Protein AF-A0A9E3Y5N2-F1 (afdb_monomer)

Nearest PDB structures (foldseek):
  1aih-assembly2_C  TM=6.476E-01  e=3.827E-01  Hpunavirus HP1
  1f44-assembly1_A  TM=6.791E-01  e=4.708E+00  Punavirus P1
  3crx-assembly1_A  TM=5.870E-01  e=5.657E+00  Punavirus P1

Sequence (85 aa):
MRHTHGSLLLKEGIPVKVVSERLGHAHIAHTLQTYQHVLPGMQADAANTAERLTKPQPTKRASSAKKQAKTNTGDRRGNNRRKAA

Solvent-accessible surface area (backbone atoms only —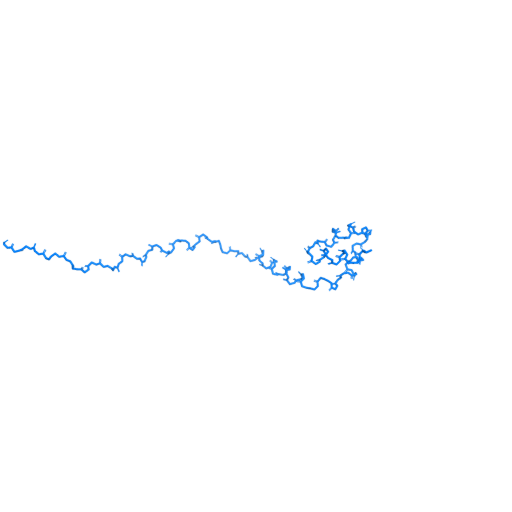 not comparable to full-atom values): 5785 Å² total; per-residue (Å²): 129,64,66,67,54,50,53,51,44,46,68,74,66,47,56,66,65,62,52,19,58,74,72,66,46,94,49,52,64,60,50,48,71,72,45,50,86,67,48,78,60,56,64,57,56,49,50,56,49,50,50,61,70,67,50,84,73,79,69,85,76,73,75,77,78,75,79,82,86,83,84,87,87,86,85,84,80,84,89,80,85,86,83,84,136

Foldseek 3Di:
DLLVQLLVCVLVVHDLVVSCVVSVPPDSVVSCVSNVVSCVPVVVVVVVVVCVVPDDDPPPPPPPPPPPDPPDDDDDPDDDDDDDD

Radius of gyration: 31.74 Å; Cα contacts (8 Å, |Δi|>4): 29; chains: 1; bounding box: 86×54×55 Å

Secondary structure (DSSP, 8-state):
--HHHHHHHHHTT--HHHHHHHHT-S-HHHHHHHHGGG-TTHHHHHHHHHHHHHS----TTSSSSSSSSSS-SS-----------

Mean predicted aligned error: 15.97 Å

pLDDT: mean 72.1, std 15.17, range [42.84, 89.88]

Structure (mmCIF, N/CA/C/O backbone):
data_AF-A0A9E3Y5N2-F1
#
_entry.id   AF-A0A9E3Y5N2-F1
#
loop_
_atom_site.group_PDB
_atom_site.id
_atom_site.type_symbol
_atom_site.label_atom_id
_atom_site.label_alt_id
_atom_site.label_comp_id
_atom_site.label_asym_id
_atom_site.label_entity_id
_atom_site.label_seq_id
_atom_site.pdbx_PDB_ins_code
_atom_site.Cartn_x
_atom_site.Cartn_y
_atom_site.Cartn_z
_atom_site.occupancy
_atom_site.B_iso_or_equiv
_atom_site.auth_seq_id
_atom_site.auth_comp_id
_atom_site.auth_asym_id
_atom_site.auth_atom_id
_atom_site.pdbx_PDB_model_num
ATOM 1 N N . MET A 1 1 ? 7.550 3.396 -18.727 1.00 67.62 1 MET A N 1
ATOM 2 C CA . MET A 1 1 ? 6.922 4.176 -17.634 1.00 67.62 1 MET A CA 1
ATOM 3 C C . MET A 1 1 ? 6.229 3.255 -16.619 1.00 67.62 1 MET A C 1
ATOM 5 O O . MET A 1 1 ? 5.011 3.176 -16.613 1.00 67.62 1 MET A O 1
ATOM 9 N N . ARG A 1 2 ? 6.978 2.521 -15.776 1.00 81.88 2 ARG A N 1
ATOM 10 C CA . ARG A 1 2 ? 6.402 1.636 -14.729 1.00 81.88 2 ARG A CA 1
ATOM 11 C C . ARG A 1 2 ? 6.391 2.291 -13.341 1.00 81.88 2 ARG A C 1
ATOM 13 O O . ARG A 1 2 ? 5.439 2.110 -12.593 1.00 81.88 2 ARG A O 1
ATOM 20 N N . HIS A 1 3 ? 7.392 3.130 -13.061 1.00 85.12 3 HIS A N 1
ATOM 21 C CA . HIS A 1 3 ? 7.540 3.845 -11.790 1.00 85.12 3 HIS A CA 1
ATOM 22 C C . HIS A 1 3 ? 6.425 4.858 -11.533 1.00 85.12 3 HIS A C 1
ATOM 24 O O . HIS A 1 3 ? 5.738 4.773 -10.523 1.00 85.12 3 HIS A O 1
ATOM 30 N N . THR A 1 4 ? 6.175 5.761 -12.482 1.00 86.38 4 THR A N 1
ATOM 31 C CA . THR A 1 4 ? 5.123 6.781 -12.354 1.00 86.38 4 THR A CA 1
ATOM 32 C C . THR A 1 4 ? 3.738 6.154 -12.178 1.00 86.38 4 THR A C 1
ATOM 34 O O . THR A 1 4 ? 2.968 6.599 -11.333 1.00 86.38 4 THR A O 1
ATOM 37 N N . HIS A 1 5 ? 3.439 5.087 -12.930 1.00 88.31 5 HIS A N 1
ATOM 38 C CA . HIS A 1 5 ? 2.167 4.371 -12.829 1.00 88.31 5 HIS A CA 1
ATOM 39 C C . HIS A 1 5 ? 1.993 3.702 -11.459 1.00 88.31 5 HIS A C 1
ATOM 41 O O . HIS A 1 5 ? 0.949 3.867 -10.835 1.00 88.31 5 HIS A O 1
ATOM 47 N N . GLY A 1 6 ? 3.025 3.010 -10.959 1.00 87.38 6 GLY A N 1
ATOM 48 C CA . GLY A 1 6 ? 3.003 2.390 -9.633 1.00 87.38 6 GLY A CA 1
ATOM 49 C C . GLY A 1 6 ? 2.787 3.406 -8.509 1.00 87.38 6 GLY A C 1
ATOM 50 O O . GLY A 1 6 ? 1.911 3.205 -7.671 1.00 87.38 6 GLY A O 1
ATOM 51 N N . SER A 1 7 ? 3.512 4.529 -8.534 1.00 85.56 7 SER A N 1
ATOM 52 C CA . SER A 1 7 ? 3.373 5.580 -7.519 1.00 85.56 7 SER A CA 1
ATOM 53 C C . SER A 1 7 ? 1.986 6.231 -7.517 1.00 85.56 7 SER A C 1
ATOM 55 O O . SER A 1 7 ? 1.447 6.492 -6.446 1.00 85.56 7 SER A O 1
ATOM 57 N N . LEU A 1 8 ? 1.382 6.464 -8.690 1.00 87.50 8 LEU A N 1
ATOM 58 C CA . LEU A 1 8 ? 0.014 6.992 -8.801 1.00 87.50 8 LEU A CA 1
ATOM 59 C C . LEU A 1 8 ? -1.015 6.035 -8.191 1.00 87.50 8 LEU A C 1
ATOM 61 O O . LEU A 1 8 ? -1.830 6.458 -7.381 1.00 87.50 8 LEU A O 1
ATOM 65 N N . LEU A 1 9 ? -0.948 4.743 -8.528 1.00 88.00 9 LEU A N 1
ATOM 66 C CA . LEU A 1 9 ? -1.895 3.754 -8.002 1.00 88.00 9 LEU A CA 1
ATOM 67 C C . LEU A 1 9 ? -1.793 3.609 -6.478 1.00 88.00 9 LEU A C 1
ATOM 69 O O . LEU A 1 9 ? -2.811 3.487 -5.802 1.00 88.00 9 LEU A O 1
ATOM 73 N N . LEU A 1 10 ? -0.574 3.646 -5.934 1.00 85.50 10 LEU A N 1
ATOM 74 C CA . LEU A 1 10 ? -0.359 3.576 -4.488 1.00 85.50 10 LEU A CA 1
ATOM 75 C C . LEU A 1 10 ? -0.849 4.835 -3.769 1.00 85.50 10 LEU A C 1
ATOM 77 O O . LEU A 1 10 ? -1.400 4.732 -2.677 1.00 85.50 10 LEU A O 1
ATOM 81 N N . LYS A 1 11 ? -0.711 6.007 -4.397 1.00 84.06 11 LYS A N 1
ATOM 82 C CA . LYS A 1 11 ? -1.224 7.269 -3.857 1.00 84.06 11 LYS A CA 1
ATOM 83 C C . LYS A 1 11 ? -2.756 7.304 -3.791 1.00 84.06 11 LYS A C 1
ATOM 85 O O . LYS A 1 11 ? -3.299 7.855 -2.843 1.00 84.06 11 LYS A O 1
ATOM 90 N N . GLU A 1 12 ? -3.438 6.670 -4.742 1.00 86.44 12 GLU A N 1
ATOM 91 C CA . GLU A 1 12 ? -4.900 6.474 -4.727 1.00 86.44 12 GLU A CA 1
ATOM 92 C C . GLU A 1 12 ? -5.359 5.402 -3.713 1.00 86.44 12 GLU A C 1
ATOM 94 O O . GLU A 1 12 ? -6.537 5.057 -3.646 1.00 86.44 12 GLU A O 1
ATOM 99 N N . GLY A 1 13 ? -4.438 4.837 -2.921 1.00 83.81 13 GLY A N 1
ATOM 100 C CA . GLY A 1 13 ? -4.751 3.850 -1.888 1.00 83.81 13 GLY A CA 1
ATOM 101 C C . GLY A 1 13 ? -5.039 2.446 -2.423 1.00 83.81 13 GLY A C 1
ATOM 102 O O . GLY A 1 13 ? -5.589 1.614 -1.698 1.00 83.81 13 GLY A O 1
ATOM 103 N N . ILE A 1 14 ? -4.675 2.146 -3.676 1.00 86.81 14 ILE A N 1
ATOM 104 C CA . ILE A 1 14 ? -4.857 0.804 -4.240 1.00 86.81 14 ILE A CA 1
ATOM 105 C C . ILE A 1 14 ? -3.918 -0.179 -3.523 1.00 86.81 14 ILE A C 1
ATOM 107 O O . ILE A 1 14 ? -2.729 0.109 -3.359 1.00 86.81 14 ILE A O 1
ATOM 111 N N . PRO A 1 15 ? -4.405 -1.374 -3.133 1.00 86.88 15 PRO A N 1
ATOM 112 C CA . PRO A 1 15 ? -3.582 -2.366 -2.455 1.00 86.88 15 PRO A CA 1
ATOM 113 C C . PRO A 1 15 ? -2.320 -2.734 -3.244 1.00 86.88 15 PRO A C 1
ATOM 115 O O . PRO A 1 15 ? -2.381 -3.053 -4.434 1.00 86.88 15 PRO A O 1
ATOM 118 N N . VAL A 1 16 ? -1.179 -2.795 -2.547 1.00 86.25 16 VAL A N 1
ATOM 119 C CA . VAL A 1 16 ? 0.147 -3.084 -3.132 1.00 86.25 16 VAL A CA 1
ATOM 120 C C . VAL A 1 16 ? 0.156 -4.386 -3.940 1.00 86.25 16 VAL A C 1
ATOM 122 O O . VAL A 1 16 ? 0.818 -4.469 -4.972 1.00 86.25 16 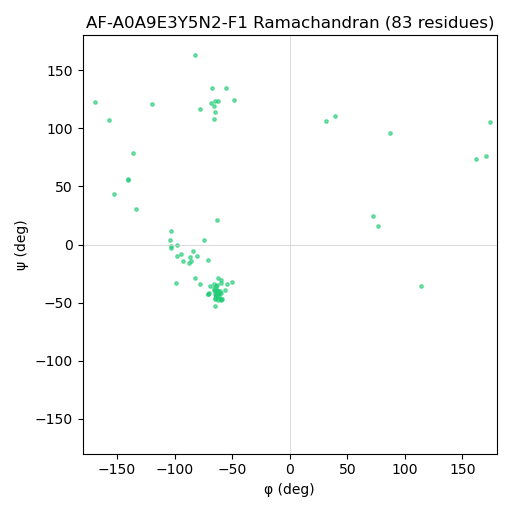VAL A O 1
ATOM 125 N N . LYS A 1 17 ? -0.620 -5.392 -3.519 1.00 87.69 17 LYS A N 1
ATOM 126 C CA . LYS A 1 17 ? -0.776 -6.657 -4.249 1.00 87.69 17 LYS A CA 1
ATOM 127 C C . LYS A 1 17 ? -1.335 -6.448 -5.663 1.00 87.69 17 LYS A C 1
ATOM 129 O O . LYS A 1 17 ? -0.745 -6.929 -6.623 1.00 87.69 17 LYS A O 1
ATOM 134 N N . VAL A 1 18 ? -2.405 -5.663 -5.791 1.00 88.75 18 VAL A N 1
ATOM 135 C CA . VAL A 1 18 ? -3.058 -5.363 -7.078 1.00 88.75 18 VAL A CA 1
ATOM 136 C C . VAL A 1 18 ? -2.129 -4.551 -7.982 1.00 88.75 18 VAL A C 1
ATOM 138 O O . VAL A 1 18 ? -2.046 -4.795 -9.184 1.00 88.75 18 VAL A O 1
ATOM 141 N N . VAL A 1 19 ? -1.386 -3.603 -7.405 1.00 88.81 19 VAL A N 1
ATOM 142 C CA . VAL A 1 19 ? -0.380 -2.826 -8.142 1.00 88.81 19 VAL A CA 1
ATOM 143 C C . VAL A 1 19 ? 0.751 -3.733 -8.640 1.00 88.81 19 VAL A C 1
ATOM 145 O O . VAL A 1 19 ? 1.160 -3.624 -9.792 1.00 88.81 19 VAL A O 1
ATOM 148 N N . SER A 1 20 ? 1.218 -4.668 -7.809 1.00 89.38 20 SER A N 1
ATOM 149 C CA . SER A 1 20 ? 2.265 -5.632 -8.167 1.00 89.38 20 SER A CA 1
ATOM 150 C C . SER A 1 20 ? 1.848 -6.537 -9.331 1.00 89.38 20 SER A C 1
ATOM 152 O O . SER A 1 20 ? 2.626 -6.726 -10.264 1.00 89.38 20 SER A O 1
ATOM 154 N N . GLU A 1 21 ? 0.615 -7.048 -9.307 1.00 89.88 21 GLU A N 1
ATOM 155 C CA . GLU A 1 21 ? 0.044 -7.873 -10.381 1.00 89.88 21 GLU A CA 1
ATOM 156 C C . GLU A 1 21 ? -0.088 -7.080 -11.690 1.00 89.88 21 GLU A C 1
ATOM 158 O O . GLU A 1 21 ? 0.332 -7.555 -12.744 1.00 89.88 21 GLU A O 1
ATOM 163 N N . ARG A 1 22 ? -0.566 -5.827 -11.631 1.00 88.12 22 ARG A N 1
ATOM 164 C CA . ARG A 1 22 ? -0.661 -4.937 -12.806 1.00 88.12 22 ARG A CA 1
ATOM 165 C C . ARG A 1 22 ? 0.689 -4.590 -13.426 1.00 88.12 22 ARG A C 1
ATOM 167 O O . ARG A 1 22 ? 0.780 -4.411 -14.637 1.00 88.12 22 ARG A O 1
ATOM 174 N N . LEU A 1 23 ? 1.727 -4.460 -12.605 1.00 86.75 23 LEU A N 1
ATOM 175 C CA . LEU A 1 23 ? 3.087 -4.184 -13.069 1.00 86.75 23 LEU A CA 1
ATOM 176 C C . LEU A 1 23 ? 3.811 -5.446 -13.567 1.00 86.75 23 LEU A C 1
ATOM 178 O O . LEU A 1 23 ? 4.880 -5.322 -14.167 1.00 86.75 23 LEU A O 1
ATOM 182 N N . GLY A 1 24 ? 3.244 -6.638 -13.345 1.00 87.44 24 GLY A N 1
ATOM 183 C CA . GLY A 1 24 ? 3.859 -7.917 -13.703 1.00 87.44 24 GLY A CA 1
ATOM 184 C C . GLY A 1 24 ? 5.037 -8.297 -12.802 1.00 87.44 24 GLY A C 1
ATOM 185 O O . GLY A 1 24 ? 5.933 -9.023 -13.225 1.00 87.44 24 GLY A O 1
ATOM 186 N N . HIS A 1 25 ? 5.084 -7.782 -11.571 1.00 87.12 25 HIS A N 1
ATOM 187 C CA . HIS A 1 25 ? 6.134 -8.133 -10.620 1.00 87.12 25 HIS A CA 1
ATOM 188 C C . HIS A 1 25 ? 5.844 -9.503 -9.999 1.00 87.12 25 HIS A C 1
ATOM 190 O O . HIS A 1 25 ? 4.874 -9.658 -9.259 1.00 87.12 25 HIS A O 1
ATOM 196 N N . ALA A 1 26 ? 6.733 -10.471 -10.247 1.00 81.44 26 ALA A N 1
ATOM 197 C CA . ALA A 1 26 ? 6.655 -11.814 -9.666 1.00 81.44 26 ALA A CA 1
ATOM 198 C C . ALA A 1 26 ? 6.709 -11.805 -8.126 1.00 81.44 26 ALA A C 1
ATOM 200 O O . ALA A 1 26 ? 6.093 -12.645 -7.475 1.00 81.44 26 ALA A O 1
ATOM 201 N N . HIS A 1 27 ? 7.406 -10.824 -7.539 1.00 83.94 27 HIS A N 1
ATOM 202 C CA . HIS A 1 27 ? 7.495 -10.643 -6.094 1.00 83.94 27 HIS A CA 1
ATOM 203 C C . HIS A 1 27 ? 6.937 -9.293 -5.647 1.00 83.94 27 HIS A C 1
ATOM 205 O O . HIS A 1 27 ? 7.466 -8.233 -5.981 1.00 83.94 27 HIS A O 1
ATOM 211 N N . ILE A 1 28 ? 5.927 -9.354 -4.775 1.00 87.75 28 ILE A N 1
ATOM 212 C CA . ILE A 1 28 ? 5.327 -8.184 -4.115 1.00 87.75 28 ILE A CA 1
ATOM 213 C C . ILE A 1 28 ? 6.372 -7.425 -3.285 1.00 87.75 28 ILE A C 1
ATOM 215 O O . ILE A 1 28 ? 6.328 -6.199 -3.215 1.00 87.75 28 ILE A O 1
ATOM 219 N N . ALA A 1 29 ? 7.349 -8.134 -2.711 1.00 85.56 29 ALA A N 1
ATOM 220 C CA . ALA A 1 29 ? 8.423 -7.547 -1.911 1.00 85.56 29 ALA A CA 1
ATOM 221 C C . ALA A 1 29 ? 9.222 -6.475 -2.674 1.00 85.56 29 ALA A C 1
ATOM 223 O O . ALA A 1 29 ? 9.523 -5.432 -2.102 1.00 85.56 29 ALA A O 1
ATOM 224 N N . HIS A 1 30 ? 9.493 -6.674 -3.970 1.00 85.06 30 HIS A N 1
ATOM 225 C CA . HIS A 1 30 ? 10.187 -5.676 -4.794 1.00 85.06 30 HIS A CA 1
ATOM 226 C C . HIS A 1 30 ? 9.361 -4.399 -4.964 1.00 85.06 30 HIS A C 1
ATOM 228 O O . HIS A 1 30 ? 9.889 -3.293 -4.846 1.00 85.06 30 HIS A O 1
ATOM 234 N N . THR A 1 31 ? 8.056 -4.543 -5.203 1.00 86.62 31 THR A N 1
ATOM 235 C CA . THR A 1 31 ? 7.114 -3.416 -5.268 1.00 86.62 3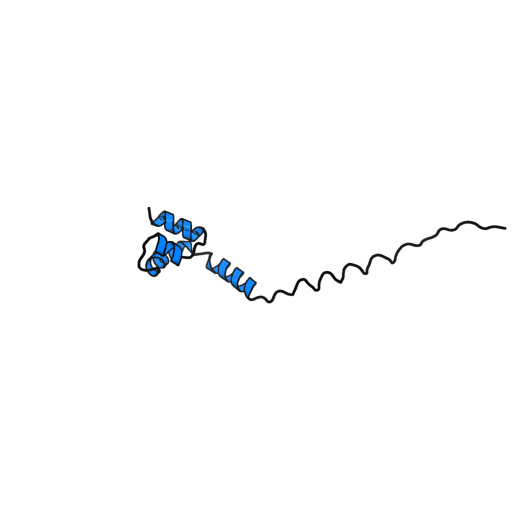1 THR A CA 1
ATOM 236 C C . THR A 1 31 ? 7.136 -2.648 -3.949 1.00 86.62 31 THR A C 1
ATOM 238 O O . THR A 1 31 ? 7.281 -1.430 -3.934 1.00 86.62 31 THR A O 1
ATOM 241 N N . LEU A 1 32 ? 7.070 -3.366 -2.831 1.00 86.06 32 LEU A N 1
ATOM 242 C CA . LEU A 1 32 ? 7.030 -2.776 -1.499 1.00 86.06 32 LEU A CA 1
ATOM 243 C C . LEU A 1 32 ? 8.329 -2.029 -1.165 1.00 86.06 32 LEU A C 1
ATOM 245 O O . LEU A 1 32 ? 8.268 -0.873 -0.767 1.00 86.06 32 LEU A O 1
ATOM 249 N N . GLN A 1 33 ? 9.495 -2.626 -1.424 1.00 86.25 33 GLN A N 1
ATOM 250 C CA . GLN A 1 33 ? 10.797 -1.975 -1.225 1.00 86.25 33 GLN A CA 1
ATOM 251 C C . GLN A 1 33 ? 10.977 -0.733 -2.103 1.00 86.25 33 GLN A C 1
ATOM 253 O O . GLN A 1 33 ? 11.496 0.282 -1.644 1.00 86.25 33 GLN A O 1
ATOM 258 N N . THR A 1 34 ? 10.524 -0.791 -3.357 1.00 85.75 34 THR A N 1
ATOM 259 C CA . THR A 1 34 ? 10.678 0.319 -4.307 1.00 85.75 34 THR A CA 1
ATOM 260 C C . THR A 1 34 ? 9.786 1.498 -3.931 1.00 85.75 34 THR A C 1
ATOM 262 O O . THR A 1 34 ? 10.221 2.646 -3.990 1.00 85.75 34 THR A O 1
ATOM 265 N N . TYR A 1 35 ? 8.542 1.234 -3.524 1.00 84.94 35 TYR A N 1
ATOM 266 C CA . TYR A 1 35 ? 7.544 2.279 -3.305 1.00 84.94 35 TYR A CA 1
ATOM 267 C C . TYR A 1 35 ? 7.275 2.607 -1.834 1.00 84.94 35 TYR A C 1
ATOM 269 O O . TYR A 1 35 ? 6.437 3.463 -1.574 1.00 84.94 35 TYR A O 1
ATOM 277 N N . GLN A 1 36 ? 7.995 2.012 -0.873 1.00 80.50 36 GLN A N 1
ATOM 278 C CA . GLN A 1 36 ? 7.815 2.253 0.572 1.00 80.50 36 GLN A CA 1
ATOM 279 C C . GLN A 1 36 ? 7.789 3.738 0.965 1.00 80.50 36 GLN A C 1
ATOM 281 O O . GLN A 1 36 ? 7.066 4.130 1.874 1.00 80.50 36 GLN A O 1
ATOM 286 N N . HIS A 1 37 ? 8.536 4.579 0.247 1.00 81.25 37 HIS A N 1
ATOM 287 C CA . HIS A 1 37 ? 8.616 6.022 0.469 1.00 81.25 37 HIS A CA 1
ATOM 288 C C . HIS A 1 37 ? 7.338 6.785 0.076 1.00 81.25 37 HIS A C 1
ATOM 290 O O . HIS A 1 37 ? 7.198 7.949 0.434 1.00 81.25 37 HIS A O 1
ATOM 296 N N . VAL A 1 38 ? 6.419 6.149 -0.656 1.00 73.31 38 VAL A N 1
ATOM 297 C CA . VAL A 1 38 ? 5.111 6.696 -1.064 1.00 73.31 38 VAL A CA 1
ATOM 298 C C . VAL A 1 38 ? 3.985 6.227 -0.129 1.00 73.31 38 VAL A C 1
ATOM 300 O O 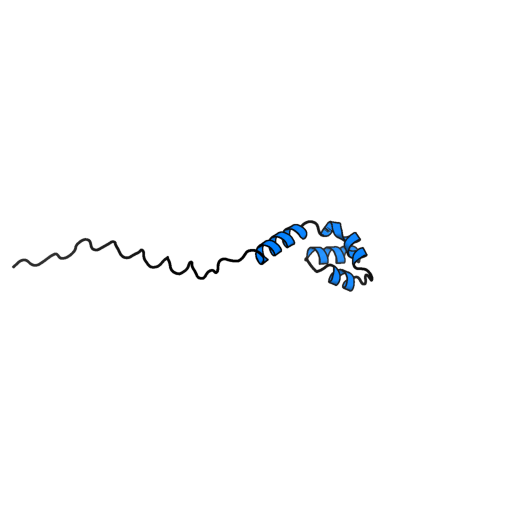. VAL A 1 38 ? 2.893 6.782 -0.158 1.00 73.31 38 VAL A O 1
ATOM 303 N N . LEU A 1 39 ? 4.267 5.273 0.770 1.00 67.50 39 LEU A N 1
ATOM 304 C CA . LEU A 1 39 ? 3.358 4.862 1.843 1.00 67.50 39 LEU A CA 1
ATOM 305 C C . LEU A 1 39 ? 3.375 5.704 3.151 1.00 67.50 39 LEU A C 1
ATOM 307 O O . LEU A 1 39 ? 2.537 5.400 4.010 1.00 67.50 39 LEU A O 1
ATOM 311 N N . PRO A 1 40 ? 4.238 6.722 3.401 1.00 64.50 40 PRO A N 1
ATOM 312 C CA . PRO A 1 40 ? 4.152 7.476 4.647 1.00 64.50 40 PRO A CA 1
ATOM 313 C C . PRO A 1 40 ? 2.824 8.241 4.687 1.00 64.50 40 PRO A C 1
ATOM 315 O O . PRO A 1 40 ? 2.493 8.992 3.775 1.00 64.50 40 PRO A O 1
ATOM 318 N N . GLY A 1 41 ? 2.041 8.002 5.739 1.00 68.81 41 GLY A N 1
ATOM 319 C CA . GLY A 1 41 ? 0.673 8.514 5.895 1.00 68.81 41 GLY A CA 1
ATOM 320 C C . GLY A 1 41 ? -0.396 7.418 5.892 1.00 68.81 41 GLY A C 1
ATOM 321 O O . GLY A 1 41 ? -1.304 7.471 6.718 1.00 68.81 41 GLY A O 1
ATOM 322 N N . MET A 1 42 ? -0.227 6.344 5.105 1.00 67.56 42 MET A N 1
ATOM 323 C CA . MET A 1 42 ? -1.193 5.227 5.087 1.00 67.56 42 MET A CA 1
ATOM 324 C C . MET A 1 42 ? -1.293 4.523 6.447 1.00 67.56 42 MET A C 1
ATOM 326 O O . MET A 1 42 ? -2.350 4.013 6.807 1.00 67.56 42 MET A O 1
ATOM 330 N N . GLN A 1 43 ? -0.211 4.527 7.233 1.00 68.50 43 GLN A N 1
ATOM 331 C CA . GLN A 1 43 ? -0.195 3.971 8.588 1.00 68.50 43 GLN A CA 1
ATOM 332 C C . GLN A 1 43 ? -1.121 4.744 9.543 1.00 68.50 43 GLN A C 1
ATOM 334 O O . GLN A 1 43 ? -1.802 4.135 10.365 1.00 68.50 43 GLN A O 1
ATOM 339 N N . ALA A 1 44 ? -1.156 6.076 9.427 1.00 72.62 44 ALA A N 1
ATOM 340 C CA . ALA A 1 44 ? -1.994 6.931 10.264 1.00 72.62 44 ALA A CA 1
ATOM 341 C C . ALA A 1 44 ? -3.476 6.772 9.895 1.00 72.62 44 ALA A C 1
ATOM 343 O O . ALA A 1 44 ? -4.317 6.608 10.777 1.00 72.62 44 ALA A O 1
ATOM 344 N N . ASP A 1 45 ? -3.793 6.712 8.600 1.00 72.88 45 ASP A N 1
ATOM 345 C CA . ASP A 1 45 ? -5.157 6.457 8.124 1.00 72.88 45 ASP A CA 1
ATOM 346 C C . ASP A 1 45 ? -5.651 5.048 8.477 1.00 72.88 45 ASP A C 1
ATOM 348 O O . ASP A 1 45 ? -6.815 4.862 8.858 1.00 72.88 45 ASP A O 1
ATOM 352 N N . ALA A 1 46 ? -4.762 4.051 8.413 1.00 72.44 46 ALA A N 1
ATOM 353 C CA . ALA A 1 46 ? -5.043 2.696 8.870 1.00 72.44 46 ALA A CA 1
ATOM 354 C C . ALA A 1 46 ? -5.309 2.661 10.380 1.00 72.44 46 ALA A C 1
ATOM 356 O O . ALA A 1 46 ? -6.286 2.043 10.800 1.00 72.44 46 ALA A O 1
ATOM 357 N N . ALA A 1 47 ? -4.507 3.363 11.189 1.00 78.44 47 ALA A N 1
ATOM 358 C CA . ALA A 1 47 ? -4.713 3.472 12.632 1.00 78.44 47 ALA A CA 1
ATOM 359 C C . ALA A 1 47 ? -6.050 4.155 12.969 1.00 78.44 47 ALA A C 1
ATOM 361 O O . ALA A 1 47 ? -6.831 3.613 13.749 1.00 78.44 47 ALA A O 1
ATOM 362 N N . ASN A 1 48 ? -6.370 5.273 12.310 1.00 82.00 48 ASN A N 1
ATOM 363 C CA . ASN A 1 48 ? -7.648 5.977 12.468 1.00 82.00 48 ASN A CA 1
ATOM 364 C C . ASN A 1 48 ? -8.846 5.090 12.084 1.00 82.00 48 ASN A C 1
ATOM 366 O O . ASN A 1 48 ? -9.897 5.102 12.732 1.00 82.00 48 ASN A O 1
ATOM 370 N N . THR A 1 49 ? -8.706 4.299 11.019 1.00 81.62 49 THR A N 1
ATOM 371 C CA . THR A 1 49 ? -9.752 3.372 10.572 1.00 81.62 49 THR A CA 1
ATOM 372 C C . THR A 1 49 ? -9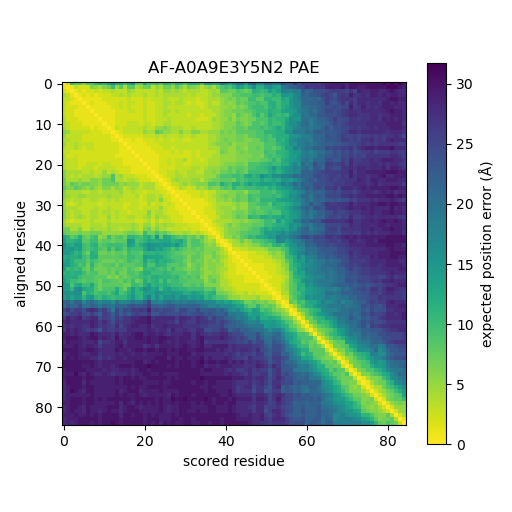.903 2.191 11.527 1.00 81.62 49 THR A C 1
ATOM 374 O O . THR A 1 49 ? -11.030 1.836 11.874 1.00 81.62 49 THR A O 1
ATOM 377 N N . ALA A 1 50 ? -8.796 1.617 11.997 1.00 81.19 50 ALA A N 1
ATOM 378 C CA . ALA A 1 50 ? -8.795 0.538 12.979 1.00 81.19 50 ALA A CA 1
ATOM 379 C C . ALA A 1 50 ? -9.423 0.989 14.305 1.00 81.19 50 ALA A C 1
ATOM 381 O O . ALA A 1 50 ? -10.259 0.283 14.864 1.00 81.19 50 ALA A O 1
ATOM 382 N N . GLU A 1 51 ? -9.100 2.197 14.770 1.00 83.94 51 GLU A N 1
ATOM 383 C CA . GLU A 1 51 ? -9.700 2.782 15.967 1.00 83.94 51 GLU A CA 1
ATOM 384 C C . GLU A 1 51 ? -11.219 2.958 15.806 1.00 83.94 51 GLU A C 1
ATOM 386 O O . GLU A 1 51 ? -11.984 2.630 16.715 1.00 83.94 51 GLU A O 1
ATOM 391 N N . ARG A 1 52 ? -11.682 3.406 14.631 1.00 82.94 52 ARG A N 1
ATOM 392 C CA . ARG A 1 52 ? -13.116 3.538 14.329 1.00 82.94 52 ARG A CA 1
ATOM 393 C C . ARG A 1 52 ? -13.855 2.197 14.323 1.00 82.94 52 ARG A C 1
ATOM 395 O O . ARG A 1 52 ? -15.020 2.163 14.705 1.00 82.94 52 ARG A O 1
ATOM 402 N N . LEU A 1 53 ? -13.210 1.124 13.870 1.00 82.19 53 LEU A N 1
ATOM 403 C CA . LEU A 1 53 ? -13.804 -0.216 13.830 1.00 82.19 53 LEU A CA 1
ATOM 404 C C . LEU A 1 53 ? -13.815 -0.892 15.207 1.00 82.19 53 LEU A C 1
ATOM 406 O O . LEU A 1 53 ? -14.757 -1.614 15.521 1.00 82.19 53 LEU A O 1
ATOM 410 N N . THR A 1 54 ? -12.794 -0.639 16.026 1.00 87.19 54 THR A N 1
ATOM 411 C CA . THR A 1 54 ? -12.648 -1.236 17.361 1.00 87.19 54 THR A CA 1
ATOM 412 C C . THR A 1 54 ? -13.457 -0.506 18.436 1.00 87.19 54 THR A C 1
ATOM 414 O O . THR A 1 54 ? -13.884 -1.138 19.403 1.00 87.19 54 THR A O 1
ATOM 417 N N . LYS A 1 55 ? -13.704 0.807 18.308 1.00 75.69 55 LYS A N 1
ATOM 418 C CA . LYS A 1 55 ? -14.530 1.545 19.279 1.00 75.69 55 LYS A CA 1
ATOM 419 C C . LYS A 1 55 ? -15.986 1.045 19.232 1.00 75.69 55 LYS A C 1
ATOM 421 O O . LYS A 1 55 ? -16.636 1.199 18.196 1.00 75.69 55 LYS A O 1
ATOM 426 N N . PRO A 1 56 ? -16.548 0.507 20.335 1.00 64.94 56 PRO A N 1
ATOM 427 C CA . PRO A 1 56 ? -17.960 0.157 20.383 1.00 64.94 56 PRO A CA 1
ATOM 428 C C . PRO A 1 56 ? -18.780 1.445 20.281 1.00 64.94 56 PRO A C 1
ATOM 430 O O . PRO A 1 56 ? -18.798 2.269 21.194 1.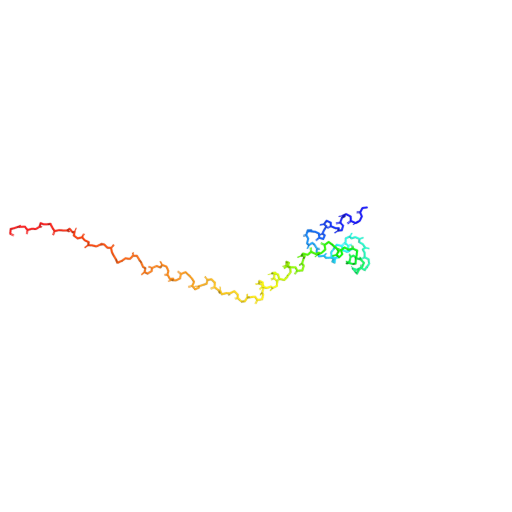00 64.94 56 PRO A O 1
ATOM 433 N N . GLN A 1 57 ? -19.432 1.651 19.139 1.00 56.97 57 GLN A N 1
ATOM 434 C CA . GLN A 1 57 ? -20.294 2.808 18.929 1.00 56.97 57 GLN A CA 1
ATOM 435 C C . GLN A 1 57 ? -21.463 2.757 19.928 1.00 56.97 57 GLN A C 1
ATOM 437 O O . GLN A 1 57 ? -22.224 1.783 19.913 1.00 56.97 57 GLN A O 1
ATOM 442 N N . PRO A 1 58 ? -21.676 3.792 20.764 1.0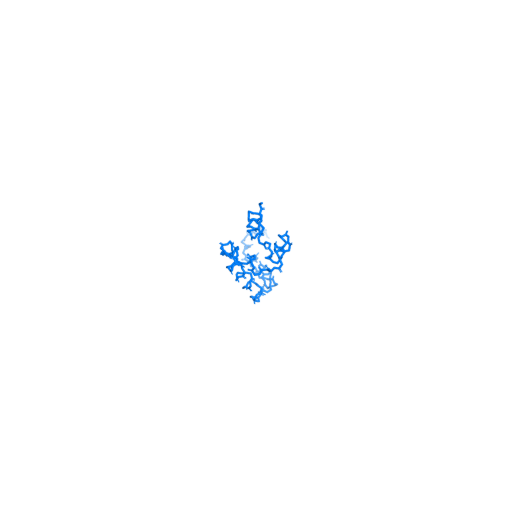0 53.78 58 PRO A N 1
ATOM 443 C CA . PRO A 1 58 ? -22.895 3.887 21.544 1.00 53.78 58 PRO A CA 1
ATOM 444 C C . PRO A 1 58 ? -24.043 4.054 20.551 1.00 53.78 58 PRO A C 1
ATOM 446 O O . PRO A 1 58 ? -24.112 5.022 19.790 1.00 53.78 58 PRO A O 1
ATOM 449 N N . THR A 1 59 ? -24.910 3.047 20.499 1.00 54.31 59 THR A N 1
ATOM 450 C CA . THR A 1 59 ? -26.053 3.016 19.590 1.00 54.31 59 THR A CA 1
ATOM 451 C C . THR A 1 59 ? -26.821 4.343 19.671 1.00 54.31 59 THR A C 1
ATOM 453 O O . THR A 1 59 ? -27.271 4.764 20.737 1.00 54.31 59 THR A O 1
ATOM 456 N N . LYS A 1 60 ? -27.000 5.021 18.528 1.00 59.34 60 LYS A N 1
ATOM 457 C CA . LYS A 1 60 ? -27.769 6.277 18.378 1.00 59.34 60 LYS A CA 1
ATOM 458 C C . LYS A 1 60 ? -29.275 6.132 18.698 1.00 59.34 60 LYS A C 1
ATOM 460 O O . LYS A 1 60 ? -30.084 6.941 18.261 1.00 59.34 60 LYS A O 1
ATOM 465 N N . ARG A 1 61 ? -29.678 5.105 19.451 1.00 54.66 61 ARG A N 1
ATOM 466 C CA . ARG A 1 61 ? -31.060 4.840 19.869 1.00 54.66 61 ARG A CA 1
ATOM 467 C C . ARG A 1 61 ? -31.461 5.553 21.166 1.00 54.66 61 ARG A C 1
ATOM 469 O O . ARG A 1 61 ? -32.650 5.670 21.421 1.00 54.66 61 ARG A O 1
ATOM 476 N N . ALA A 1 62 ? -30.514 6.056 21.963 1.00 53.94 62 ALA A N 1
ATOM 477 C CA . ALA A 1 62 ? -30.822 6.655 23.270 1.00 53.94 62 ALA A CA 1
ATOM 478 C C . ALA A 1 62 ? -31.048 8.186 23.260 1.00 53.94 62 ALA A C 1
ATOM 480 O O . ALA A 1 62 ? -31.563 8.733 24.233 1.00 53.94 62 ALA A O 1
ATOM 481 N N . SER A 1 63 ? -30.686 8.905 22.190 1.00 49.03 63 SER A N 1
ATOM 482 C CA . SER A 1 63 ? -30.700 10.381 22.170 1.00 49.03 63 SER A CA 1
ATOM 483 C C . SER A 1 63 ? -31.972 11.024 21.596 1.00 49.03 63 SER A C 1
ATOM 485 O O . SER A 1 63 ? -32.149 12.233 21.739 1.00 49.03 63 SER A O 1
ATOM 487 N N . SER A 1 64 ? -32.897 10.256 21.010 1.00 48.56 64 SER A N 1
ATOM 488 C CA . SER A 1 64 ? -34.170 10.783 20.483 1.00 48.56 64 SER A CA 1
ATOM 489 C C . SER A 1 64 ? -35.291 10.894 21.527 1.00 48.56 64 SER A C 1
ATOM 491 O O . SER A 1 64 ? -36.261 11.608 21.291 1.00 48.56 64 SER A O 1
ATOM 493 N N . ALA A 1 65 ? -35.161 10.275 22.707 1.00 52.16 65 ALA A N 1
ATOM 494 C CA . ALA A 1 65 ?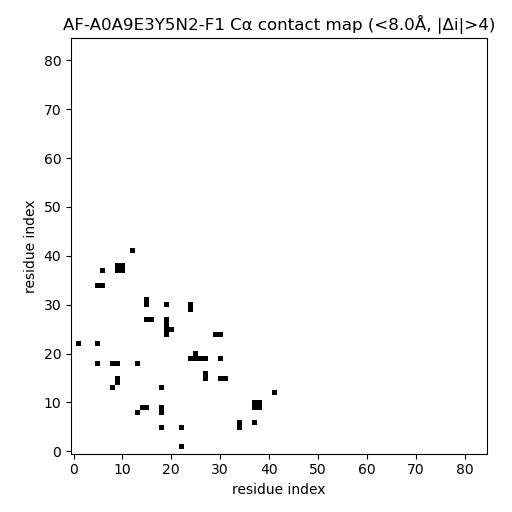 -36.247 10.216 23.695 1.00 52.16 65 ALA A CA 1
ATOM 495 C C . ALA A 1 65 ? -36.335 11.421 24.661 1.00 52.16 65 ALA A C 1
ATOM 497 O O . ALA A 1 65 ? -37.321 11.550 25.380 1.00 52.16 65 ALA A O 1
ATOM 498 N N . LYS A 1 66 ? -35.338 12.323 24.716 1.00 49.03 66 LYS A N 1
ATOM 499 C CA . LYS A 1 66 ? -35.255 13.338 25.796 1.00 49.03 66 LYS A CA 1
ATOM 500 C C . LYS A 1 66 ? -35.673 14.770 25.415 1.00 49.03 66 LYS A C 1
ATOM 502 O O . LYS A 1 66 ? -35.677 15.638 26.284 1.00 49.03 66 LYS A O 1
ATOM 507 N N . LYS A 1 67 ? -36.057 15.050 24.160 1.00 48.59 67 LYS A N 1
ATOM 508 C CA . LYS A 1 67 ? -36.321 16.434 23.689 1.00 48.59 67 LYS A CA 1
ATOM 509 C C . LYS A 1 67 ? -37.800 16.874 23.679 1.00 48.59 67 LYS A C 1
ATOM 5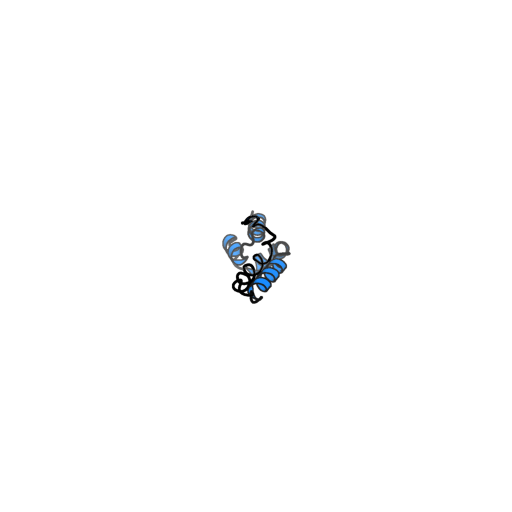11 O O . LYS A 1 67 ? -38.066 18.019 23.342 1.00 48.59 67 LYS A O 1
ATOM 516 N N . GLN A 1 68 ? -38.759 16.029 24.068 1.00 54.69 68 GLN A N 1
ATOM 517 C CA . GLN A 1 68 ? -40.200 16.349 23.946 1.00 54.69 68 GLN A CA 1
ATOM 518 C C . GLN A 1 68 ? -40.908 16.759 25.253 1.00 54.69 68 GLN A C 1
ATOM 520 O O . GLN A 1 68 ? -42.069 17.141 25.213 1.00 54.69 68 GLN A O 1
ATOM 525 N N . ALA A 1 69 ? -40.232 16.756 26.407 1.00 49.09 69 ALA A N 1
ATOM 526 C CA . ALA A 1 69 ? -40.898 16.942 27.706 1.00 49.09 69 ALA A CA 1
ATOM 527 C C . ALA A 1 69 ? -40.758 18.343 28.350 1.00 49.09 69 ALA A C 1
ATOM 529 O O . ALA A 1 69 ? -41.058 18.485 29.532 1.00 49.09 69 ALA A O 1
ATOM 530 N N . LYS A 1 70 ? -40.275 19.383 27.645 1.00 53.25 70 LYS A N 1
ATOM 531 C CA . LYS A 1 70 ? -39.912 20.666 28.299 1.00 53.25 70 LYS A CA 1
ATOM 532 C C . LYS A 1 70 ? -40.403 21.968 27.645 1.00 53.25 70 LYS A C 1
ATOM 534 O O . LYS A 1 70 ? -39.763 22.998 27.818 1.00 53.25 70 LYS A O 1
ATOM 539 N N . THR A 1 71 ? -41.551 21.965 26.963 1.00 50.56 71 THR A N 1
ATOM 540 C CA . THR A 1 71 ? -42.173 23.210 26.454 1.00 50.56 71 THR A CA 1
ATOM 541 C C . THR A 1 71 ? -43.699 23.221 26.586 1.00 50.56 71 THR A C 1
ATOM 543 O O . THR A 1 71 ? -44.389 23.377 25.588 1.00 50.56 71 THR A O 1
ATOM 546 N N . ASN A 1 72 ? -44.251 23.028 27.790 1.00 59.53 72 ASN A N 1
ATOM 547 C CA . ASN A 1 72 ? -45.669 23.345 28.041 1.00 59.53 72 ASN A CA 1
ATOM 548 C C . ASN A 1 72 ? -45.965 23.699 29.512 1.00 59.53 72 ASN A C 1
ATOM 550 O O . ASN A 1 72 ? -46.970 23.281 30.076 1.00 59.53 72 ASN A O 1
ATOM 554 N N . THR A 1 73 ? -45.104 24.505 30.139 1.00 53.47 73 THR A N 1
ATOM 555 C CA . THR A 1 73 ? -45.416 25.121 31.441 1.00 53.47 73 THR A CA 1
ATOM 556 C C . THR A 1 73 ? -44.996 26.581 31.416 1.00 53.47 73 THR A C 1
ATOM 558 O O . THR A 1 73 ? -43.929 26.948 31.896 1.00 53.47 73 THR A O 1
ATOM 561 N N . GLY A 1 74 ? -45.826 27.415 30.798 1.00 56.12 74 GLY A N 1
ATOM 562 C CA . GLY A 1 74 ? -45.619 28.856 30.792 1.00 56.12 74 GLY A CA 1
ATOM 563 C C . GLY A 1 74 ? -46.410 29.532 29.690 1.00 56.12 74 GLY A C 1
ATOM 564 O O . GLY A 1 74 ? -45.822 29.864 28.679 1.00 56.12 74 GLY A O 1
ATOM 565 N N . ASP A 1 75 ? -47.729 29.647 29.857 1.00 55.53 75 ASP A N 1
ATOM 566 C CA . ASP A 1 75 ? -48.453 30.924 29.760 1.00 55.53 75 ASP A CA 1
ATOM 567 C C . ASP A 1 75 ? -49.968 30.681 29.859 1.00 55.53 75 ASP A C 1
ATOM 569 O O . ASP A 1 75 ? -50.601 30.191 28.927 1.00 55.53 75 ASP A O 1
ATOM 573 N N . ARG A 1 76 ? -50.564 31.019 31.005 1.00 54.47 76 ARG A N 1
ATOM 574 C CA . ARG A 1 76 ? -51.992 31.366 31.111 1.00 54.47 76 ARG A CA 1
ATOM 575 C C . ARG A 1 76 ? -52.127 32.528 32.092 1.00 54.47 76 ARG A C 1
ATOM 577 O O . ARG A 1 76 ? -52.814 32.436 33.106 1.00 54.47 76 ARG A O 1
ATOM 584 N N . ARG A 1 77 ? -51.416 33.625 31.807 1.00 47.00 77 ARG A N 1
ATOM 585 C CA . ARG A 1 77 ? -51.777 34.940 32.344 1.00 47.00 77 ARG A CA 1
ATOM 586 C C . ARG A 1 77 ? -53.092 35.381 31.703 1.00 47.00 77 ARG A C 1
ATOM 588 O O . ARG A 1 77 ? -53.184 35.476 30.488 1.00 47.00 77 ARG A O 1
ATOM 595 N N . GLY A 1 78 ? -54.074 35.632 32.564 1.00 50.84 78 GLY A N 1
ATOM 596 C CA . GLY A 1 78 ? -55.195 36.560 32.407 1.00 50.84 78 GLY A CA 1
ATOM 597 C C . GLY A 1 78 ? -55.880 36.681 31.044 1.00 50.84 78 GLY A C 1
ATOM 598 O O . GLY A 1 78 ? -55.391 37.377 30.164 1.00 50.84 78 GLY A O 1
ATOM 599 N N . ASN A 1 79 ? -57.121 36.200 30.957 1.00 57.50 79 ASN A N 1
ATOM 600 C CA . ASN A 1 79 ? -58.223 37.043 30.483 1.00 57.50 79 ASN A CA 1
ATOM 601 C C . ASN A 1 79 ? -59.578 36.368 30.712 1.00 57.50 79 ASN A C 1
ATOM 603 O O . ASN A 1 79 ? -59.783 35.259 30.240 1.00 57.50 79 ASN A O 1
ATOM 607 N N . ASN A 1 80 ? -60.450 37.059 31.454 1.00 56.94 80 ASN A N 1
ATOM 608 C CA . ASN A 1 80 ? -61.924 37.024 31.465 1.00 56.94 80 ASN A CA 1
ATOM 609 C C . ASN A 1 80 ? -62.329 37.853 32.701 1.00 56.94 80 ASN A C 1
ATOM 611 O O . ASN A 1 80 ? -62.490 37.326 33.791 1.00 56.94 80 ASN A O 1
ATOM 615 N N . ARG A 1 81 ? -62.274 39.191 32.701 1.00 57.78 81 ARG A N 1
ATOM 616 C CA . ARG A 1 81 ? -63.148 40.114 31.958 1.00 57.78 81 ARG A CA 1
ATOM 617 C C . ARG A 1 81 ? -64.573 39.566 31.777 1.00 57.78 81 ARG A C 1
ATOM 619 O O . ARG A 1 81 ? -64.816 38.767 30.886 1.00 57.78 81 ARG A O 1
ATOM 626 N N . ARG A 1 82 ? -65.483 40.177 32.551 1.00 58.47 82 ARG A N 1
ATOM 627 C CA . ARG A 1 82 ? -66.939 40.318 32.351 1.00 58.47 82 ARG A CA 1
ATOM 628 C C . ARG A 1 82 ? -67.827 39.179 32.871 1.00 58.47 82 ARG A C 1
ATOM 630 O O . ARG A 1 82 ? -68.188 38.277 32.128 1.00 58.47 82 ARG A O 1
ATOM 637 N N . LYS A 1 83 ? -68.354 39.375 34.083 1.00 48.16 83 LYS A N 1
ATOM 638 C CA . LYS A 1 83 ? -69.808 39.515 34.259 1.00 48.16 83 LYS A CA 1
ATOM 639 C C . LYS A 1 83 ? -70.122 40.273 35.552 1.00 48.16 83 LYS A C 1
ATOM 641 O O . LYS A 1 83 ? -69.890 39.778 36.645 1.00 48.16 83 LYS A O 1
ATOM 646 N N . ALA A 1 84 ? -70.564 41.512 35.366 1.00 46.78 84 ALA A N 1
ATOM 647 C CA . ALA A 1 84 ? -71.423 42.226 36.299 1.00 46.78 84 ALA A CA 1
ATOM 648 C C . ALA A 1 84 ? -72.881 41.788 36.050 1.00 46.78 84 ALA A C 1
ATOM 650 O O . ALA A 1 84 ? -73.164 41.296 34.949 1.00 46.78 84 ALA A O 1
ATOM 651 N N . ALA A 1 85 ? -73.743 42.072 37.034 1.00 42.84 85 ALA A N 1
ATOM 652 C CA . ALA A 1 85 ? -75.179 41.780 37.173 1.00 42.84 85 ALA A CA 1
ATOM 653 C C . ALA A 1 85 ? -75.478 40.587 38.087 1.00 42.84 85 ALA A C 1
ATOM 655 O O . ALA A 1 85 ? -75.203 39.436 37.679 1.00 42.84 85 ALA A O 1
#